Protein AF-A0A496US44-F1 (afdb_monomer_lite)

Radius of gyration: 21.69 Å; chains: 1; bounding box: 50×46×49 Å

Sequence (94 aa):
MRDIILVTAMLLGTTAAAANDQAADSLVVDLPDIVVSAKSGAPPATDRTILGPVQIEVRDPGSLADLGLALPSARVATNSRGDSHVMIRGAPER

pLDDT: mean 70.0, std 19.1, range [31.33, 91.38]

Secondary structure (DSSP, 8-state):
------------------------------PPP--------SPPPTT-----HHHHHTT--SSGGGGGGG-TTEEEEE-TTS-EEEEETTEEP-

Foldseek 3Di:
DDDDDPDPDPDDDDDDDDPCPPPPPPPVDPDPDDDDDDDDPDDDDPPDDDQDPVNCVVQ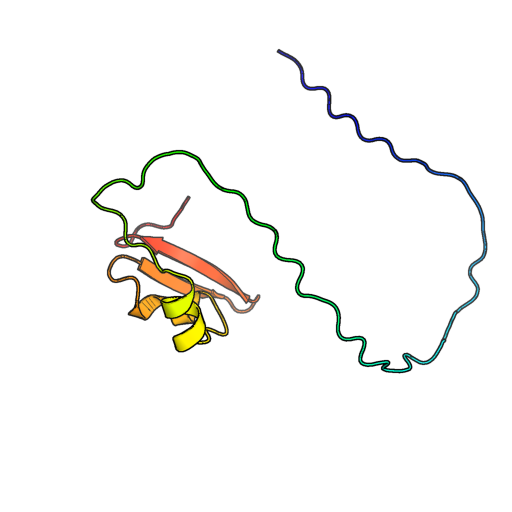VDPAPQSCCVVPVQWHWDADPVRDIWIDGNNHTDD

Structure (mmCIF, N/CA/C/O backbone):
data_AF-A0A496US44-F1
#
_entry.id   AF-A0A496US44-F1
#
loop_
_atom_site.group_PDB
_atom_site.id
_atom_site.type_symbol
_atom_site.label_atom_id
_atom_site.label_alt_id
_atom_site.label_comp_id
_atom_site.label_asym_id
_atom_site.label_entity_id
_atom_site.label_seq_id
_atom_site.pdbx_PDB_ins_code
_atom_site.Cartn_x
_atom_site.Cartn_y
_atom_site.Cartn_z
_atom_site.occupancy
_atom_site.B_iso_or_equiv
_atom_site.auth_seq_id
_atom_site.auth_comp_id
_atom_site.auth_asym_id
_atom_site.auth_atom_id
_atom_site.pdbx_PDB_model_num
ATOM 1 N N . MET A 1 1 ? 8.969 11.894 -34.628 1.00 37.16 1 MET A N 1
ATOM 2 C CA . MET A 1 1 ? 10.245 12.387 -35.185 1.00 37.16 1 MET A CA 1
ATOM 3 C C . MET A 1 1 ? 10.613 13.635 -34.391 1.00 37.16 1 MET A C 1
ATOM 5 O O . MET A 1 1 ? 9.946 14.640 -34.569 1.00 37.16 1 MET A O 1
ATOM 9 N N . ARG A 1 2 ? 11.628 13.512 -33.521 1.00 35.25 2 ARG A N 1
ATOM 10 C CA . ARG A 1 2 ? 12.366 14.559 -32.783 1.00 35.25 2 ARG A CA 1
ATOM 11 C C . ARG A 1 2 ? 11.709 15.243 -31.570 1.00 35.25 2 ARG A C 1
ATOM 13 O O . ARG A 1 2 ? 10.790 16.043 -31.694 1.00 35.25 2 ARG A O 1
ATOM 20 N N . ASP A 1 3 ? 12.310 14.926 -30.426 1.00 37.59 3 ASP A N 1
ATOM 21 C CA . ASP A 1 3 ? 12.325 15.618 -29.137 1.00 37.59 3 ASP A CA 1
ATOM 22 C C . ASP A 1 3 ? 12.807 17.067 -29.249 1.00 37.59 3 ASP A C 1
ATOM 24 O O . ASP A 1 3 ? 13.749 17.314 -30.002 1.00 37.59 3 ASP A O 1
ATOM 28 N N . ILE A 1 4 ? 12.270 17.977 -28.421 1.00 39.69 4 ILE A N 1
ATOM 29 C CA . ILE A 1 4 ? 13.017 19.136 -27.897 1.00 39.69 4 ILE A CA 1
ATOM 30 C C . ILE A 1 4 ? 12.571 19.394 -26.448 1.00 39.69 4 ILE A C 1
ATOM 32 O O . ILE A 1 4 ? 11.512 19.957 -26.183 1.00 39.69 4 ILE A O 1
ATOM 36 N N . ILE A 1 5 ? 13.414 18.956 -25.515 1.00 41.59 5 ILE A N 1
ATOM 37 C CA . ILE A 1 5 ? 13.407 19.311 -24.096 1.00 41.59 5 ILE A CA 1
ATOM 38 C C . ILE A 1 5 ? 14.006 20.719 -23.982 1.00 41.59 5 ILE A C 1
ATOM 40 O O . ILE A 1 5 ? 15.154 20.928 -24.372 1.00 41.59 5 ILE A O 1
ATOM 44 N N . LEU A 1 6 ? 13.261 21.681 -23.436 1.00 31.33 6 LEU A N 1
ATOM 45 C CA . LEU A 1 6 ? 13.785 23.013 -23.122 1.00 31.33 6 LEU A CA 1
ATOM 46 C C . LEU A 1 6 ? 14.227 23.036 -21.652 1.00 31.33 6 LEU A C 1
ATOM 48 O O . LEU A 1 6 ? 13.496 23.439 -20.754 1.00 31.33 6 LEU A O 1
ATOM 52 N N . VAL A 1 7 ? 15.440 22.527 -21.422 1.00 38.16 7 VAL A N 1
ATOM 53 C CA . VAL A 1 7 ? 16.197 22.722 -20.179 1.00 38.16 7 VAL A CA 1
ATOM 54 C C . VAL A 1 7 ? 16.859 24.093 -20.270 1.00 38.16 7 VAL A C 1
ATOM 56 O O . VAL A 1 7 ? 17.886 24.256 -20.925 1.00 38.16 7 VAL A O 1
ATOM 59 N N . THR A 1 8 ? 16.276 25.095 -19.619 1.00 40.00 8 THR A N 1
ATOM 60 C CA . THR A 1 8 ? 16.969 26.363 -19.369 1.00 40.00 8 THR A CA 1
ATOM 61 C C . THR A 1 8 ? 17.719 26.242 -18.050 1.00 40.00 8 THR A C 1
ATOM 63 O O . THR A 1 8 ? 17.193 26.523 -16.977 1.00 40.00 8 THR A O 1
ATOM 66 N N . ALA A 1 9 ? 18.968 25.788 -18.149 1.00 42.22 9 ALA A N 1
ATOM 67 C CA . ALA A 1 9 ? 19.966 25.941 -17.103 1.00 42.22 9 ALA A CA 1
ATOM 68 C C . ALA A 1 9 ? 20.492 27.382 -17.152 1.00 42.22 9 ALA A C 1
ATOM 70 O O . ALA A 1 9 ? 21.188 27.762 -18.094 1.00 42.22 9 ALA A O 1
ATOM 71 N N . MET A 1 10 ? 20.151 28.195 -16.151 1.00 38.66 10 MET A N 1
ATOM 72 C CA . MET A 1 10 ? 20.797 29.488 -15.938 1.00 38.66 10 MET A CA 1
ATOM 73 C C . MET A 1 10 ? 21.967 29.267 -14.975 1.00 38.66 10 MET A C 1
ATOM 75 O O . MET A 1 10 ? 21.797 29.166 -13.765 1.00 38.66 10 MET A O 1
ATOM 79 N N . LEU A 1 11 ? 23.153 29.104 -15.560 1.00 43.12 11 LEU A N 1
ATOM 80 C CA . LEU A 1 11 ? 24.432 28.944 -14.880 1.00 43.12 11 LEU A CA 1
ATOM 81 C C . LEU A 1 11 ? 25.189 30.280 -14.947 1.00 43.12 11 LEU A C 1
ATOM 83 O O . LEU A 1 11 ? 25.707 30.611 -16.005 1.00 43.12 11 LEU A O 1
ATOM 87 N N . LEU A 1 12 ? 25.288 31.023 -13.844 1.00 40.91 12 LEU A N 1
ATOM 88 C CA . LEU A 1 12 ? 26.275 32.098 -13.639 1.00 40.91 12 LEU A CA 1
ATOM 89 C C . LEU A 1 12 ? 26.714 32.017 -12.163 1.00 40.91 12 LEU A C 1
ATOM 91 O O . LEU A 1 12 ? 25.879 32.224 -11.293 1.00 40.91 12 LEU A O 1
ATOM 95 N N . GLY A 1 13 ? 27.903 31.467 -11.867 1.00 36.38 13 GLY A N 1
ATOM 96 C CA . GLY A 1 13 ? 29.081 32.214 -11.363 1.00 36.38 13 GLY A CA 1
ATOM 97 C C . GLY A 1 13 ? 28.966 32.504 -9.851 1.00 36.38 13 GLY A C 1
ATOM 98 O O . GLY A 1 13 ? 27.925 32.951 -9.410 1.00 36.38 13 GLY A O 1
ATOM 99 N N . THR A 1 14 ? 29.911 32.277 -8.938 1.00 35.84 14 THR A N 1
ATOM 100 C CA . THR A 1 14 ? 31.378 32.176 -8.946 1.00 35.84 14 THR A CA 1
ATOM 101 C C . THR A 1 14 ? 31.826 31.634 -7.572 1.00 35.84 14 THR A C 1
ATOM 103 O O . THR A 1 14 ? 31.165 31.868 -6.568 1.00 35.84 14 THR A O 1
ATOM 106 N N . THR A 1 15 ? 32.956 30.923 -7.561 1.00 48.16 15 THR A N 1
ATOM 107 C CA . THR A 1 15 ? 33.903 30.618 -6.460 1.00 48.16 15 THR A CA 1
ATOM 108 C C . THR A 1 15 ? 33.607 31.091 -5.023 1.00 48.16 15 THR A C 1
ATOM 110 O O . THR A 1 15 ? 33.626 32.289 -4.760 1.00 48.16 15 THR A O 1
ATOM 113 N N . ALA A 1 16 ? 33.572 30.146 -4.075 1.00 35.47 16 ALA A N 1
ATOM 114 C CA . ALA A 1 16 ? 34.519 30.038 -2.950 1.00 35.47 16 ALA A CA 1
ATOM 115 C C . ALA A 1 16 ? 34.138 28.836 -2.067 1.00 35.47 16 ALA A C 1
ATOM 117 O O . ALA A 1 16 ? 33.059 28.794 -1.484 1.00 35.47 16 ALA A O 1
ATOM 118 N N . ALA A 1 17 ? 35.040 27.860 -1.953 1.00 44.56 17 ALA A N 1
ATOM 119 C CA . ALA A 1 17 ? 34.991 26.884 -0.876 1.00 44.56 17 ALA A CA 1
ATOM 120 C C . ALA A 1 17 ? 35.381 27.600 0.424 1.00 44.56 17 ALA A C 1
ATOM 122 O O . ALA A 1 17 ? 36.559 27.836 0.680 1.00 44.56 17 ALA A O 1
ATOM 123 N N . ALA A 1 18 ? 34.389 27.964 1.227 1.00 38.34 18 ALA A N 1
ATOM 124 C CA . ALA A 1 18 ? 34.565 28.206 2.647 1.00 38.34 18 ALA A CA 1
ATOM 125 C C . ALA A 1 18 ? 33.674 27.190 3.354 1.00 38.34 18 ALA A C 1
ATOM 127 O O . ALA A 1 18 ? 32.467 27.148 3.121 1.00 38.34 18 ALA A O 1
ATOM 128 N N . ALA A 1 19 ? 34.304 26.310 4.129 1.00 47.53 19 ALA A N 1
ATOM 129 C CA . ALA A 1 19 ? 33.635 25.336 4.968 1.00 47.53 19 ALA A CA 1
ATOM 130 C C . ALA A 1 19 ? 32.643 26.068 5.873 1.00 47.53 19 ALA A C 1
ATOM 132 O O . ALA A 1 19 ? 33.037 26.725 6.835 1.00 47.53 19 ALA A O 1
ATOM 133 N N . ASN A 1 20 ? 31.363 25.976 5.530 1.00 44.09 20 ASN A N 1
ATOM 134 C CA . ASN A 1 20 ? 30.298 26.450 6.382 1.00 44.09 20 ASN A CA 1
ATOM 135 C C . ASN A 1 20 ? 29.932 25.289 7.301 1.00 44.09 20 ASN A C 1
ATOM 137 O O . ASN A 1 20 ? 28.963 24.570 7.069 1.00 44.09 20 ASN A O 1
ATOM 141 N N . ASP A 1 21 ? 30.761 25.085 8.324 1.00 46.22 21 ASP A N 1
ATOM 142 C CA . ASP A 1 21 ? 30.402 24.316 9.518 1.00 46.22 21 ASP A CA 1
ATOM 143 C C . ASP A 1 21 ? 29.412 25.159 10.335 1.00 46.22 21 ASP A C 1
ATOM 145 O O . ASP A 1 21 ? 29.670 25.631 11.441 1.00 46.22 21 ASP A O 1
ATOM 149 N N . GLN A 1 22 ? 28.298 25.486 9.685 1.00 51.53 22 GLN A N 1
ATOM 150 C CA . GLN A 1 22 ? 27.222 26.249 10.266 1.00 51.53 22 GLN A CA 1
ATOM 151 C C . GLN A 1 22 ? 26.341 25.202 10.915 1.00 51.53 22 GLN A C 1
ATOM 153 O O . GLN A 1 22 ? 25.647 24.457 10.221 1.00 51.53 22 GLN A O 1
ATOM 158 N N . ALA A 1 23 ? 26.482 25.097 12.238 1.00 52.66 23 ALA A N 1
ATOM 159 C CA . ALA A 1 23 ? 25.659 24.269 13.100 1.00 52.66 23 ALA A CA 1
ATOM 160 C C . ALA A 1 23 ? 24.238 24.220 12.534 1.00 52.66 23 ALA A C 1
ATOM 162 O O . ALA A 1 23 ? 23.635 25.271 12.298 1.00 52.66 23 ALA A O 1
ATOM 163 N N . ALA A 1 24 ? 23.752 23.009 12.253 1.00 49.69 24 ALA A N 1
ATOM 164 C CA . ALA A 1 24 ? 22.369 22.771 11.884 1.00 49.69 24 ALA A CA 1
ATOM 165 C C . ALA A 1 24 ? 21.506 23.160 13.087 1.00 49.69 24 ALA A C 1
ATOM 167 O O . ALA A 1 24 ? 21.133 22.322 13.906 1.00 49.69 24 ALA A O 1
ATOM 168 N N . ASP A 1 25 ? 21.265 24.459 13.235 1.00 51.62 25 ASP A N 1
ATOM 169 C CA . ASP A 1 25 ? 20.278 24.996 14.144 1.00 51.62 25 ASP A CA 1
ATOM 170 C C . ASP A 1 25 ? 18.958 24.438 13.623 1.00 51.62 25 ASP A C 1
ATOM 172 O O . ASP A 1 25 ? 18.488 24.804 12.542 1.00 51.62 25 ASP A O 1
ATOM 176 N N . SER A 1 26 ? 18.442 23.430 14.327 1.00 54.50 26 SER A N 1
ATOM 177 C CA . SER A 1 26 ? 17.210 22.729 13.985 1.00 54.50 26 SER A CA 1
ATOM 178 C C . SER A 1 26 ? 16.034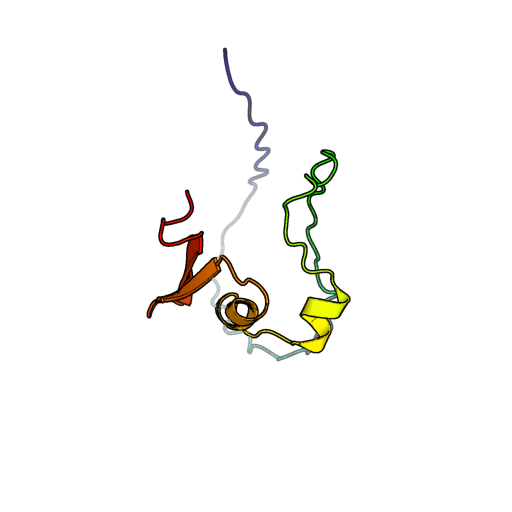 23.670 14.223 1.00 54.50 26 SER A C 1
ATOM 180 O O . SER A 1 26 ? 15.268 23.523 15.173 1.00 54.50 26 SER A O 1
ATOM 182 N N . LEU A 1 27 ? 15.892 24.663 13.353 1.00 57.03 27 LEU A N 1
ATOM 183 C CA . LEU A 1 27 ? 14.662 25.403 13.188 1.00 57.03 27 LEU A CA 1
ATOM 184 C C . LEU A 1 27 ? 13.646 24.396 12.655 1.00 57.03 27 LEU A C 1
ATOM 186 O O . LEU A 1 27 ? 13.718 23.967 11.504 1.00 57.03 27 LEU A O 1
ATOM 190 N N . VAL A 1 28 ? 12.730 23.977 13.529 1.00 61.03 28 VAL A N 1
ATOM 191 C CA . VAL A 1 28 ? 11.525 23.247 13.137 1.00 61.03 28 VAL A CA 1
ATOM 192 C C . VAL A 1 28 ? 10.687 24.229 12.326 1.00 61.03 28 VAL A C 1
ATOM 194 O O . VAL A 1 28 ? 9.867 24.972 12.859 1.00 61.03 28 VAL A O 1
ATOM 197 N N . VAL A 1 29 ? 10.993 24.320 11.037 1.00 64.62 29 VAL A N 1
ATOM 198 C CA . VAL A 1 29 ? 10.170 25.034 10.074 1.00 64.62 29 VAL A CA 1
ATOM 199 C C . VAL A 1 29 ? 9.053 24.075 9.706 1.00 64.62 29 VAL A C 1
ATOM 201 O O . VAL A 1 29 ? 9.315 22.996 9.177 1.00 64.62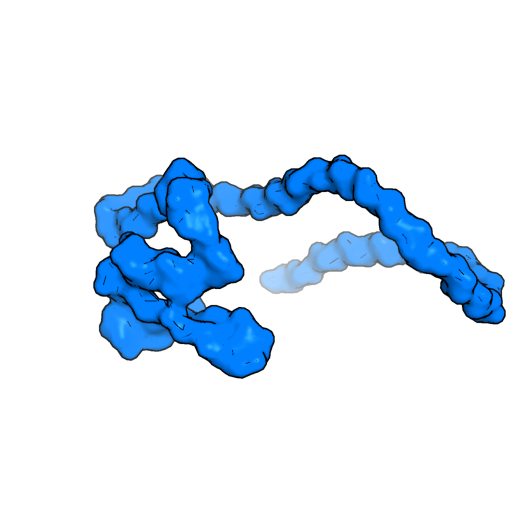 29 VAL A O 1
ATOM 204 N N . ASP A 1 30 ? 7.821 24.462 10.020 1.00 69.00 30 ASP A N 1
ATOM 205 C CA . ASP A 1 30 ? 6.624 23.765 9.562 1.00 69.00 30 ASP A CA 1
ATOM 206 C C . ASP A 1 30 ? 6.512 24.000 8.048 1.00 69.00 30 ASP A C 1
ATOM 208 O O . ASP A 1 30 ? 5.979 25.013 7.584 1.00 69.00 30 ASP A O 1
ATOM 212 N N . LEU A 1 31 ? 7.180 23.146 7.264 1.00 69.25 31 LEU A N 1
ATOM 213 C CA . LEU A 1 31 ? 7.061 23.176 5.814 1.00 69.25 31 LEU A CA 1
ATOM 214 C C . LEU A 1 31 ? 5.681 22.625 5.459 1.00 69.25 31 LEU A C 1
ATOM 216 O O . LEU A 1 31 ? 5.347 21.527 5.898 1.00 69.25 31 LEU A O 1
ATOM 220 N N . PRO A 1 32 ? 4.896 23.330 4.630 1.00 73.06 32 PRO A N 1
ATOM 221 C CA . PRO A 1 32 ? 3.665 22.755 4.126 1.00 73.06 32 PRO A CA 1
ATOM 222 C C . PRO A 1 32 ? 3.994 21.512 3.293 1.00 73.06 32 PRO A C 1
ATOM 224 O O . PRO A 1 32 ? 4.918 21.539 2.473 1.00 73.06 32 PRO A O 1
ATOM 227 N N . ASP A 1 33 ? 3.214 20.447 3.471 1.00 76.56 33 ASP A N 1
ATOM 228 C CA . ASP A 1 33 ? 3.337 19.235 2.668 1.00 76.56 33 ASP A CA 1
ATOM 229 C C . ASP A 1 33 ? 3.209 19.572 1.177 1.00 76.56 33 ASP A C 1
ATOM 231 O O . ASP A 1 33 ? 2.172 20.040 0.692 1.00 76.56 33 ASP A O 1
ATOM 235 N N . ILE A 1 34 ? 4.281 19.332 0.420 1.00 74.94 34 ILE A N 1
ATOM 236 C CA . ILE A 1 34 ? 4.269 19.505 -1.032 1.00 74.94 34 ILE A CA 1
ATOM 237 C C . ILE A 1 34 ? 3.667 18.240 -1.648 1.00 74.94 34 ILE A C 1
ATOM 239 O O . ILE A 1 34 ? 4.361 17.261 -1.919 1.00 74.94 34 ILE A O 1
ATOM 243 N N . VAL A 1 35 ? 2.355 18.265 -1.894 1.00 72.81 35 VAL A N 1
ATOM 244 C CA . VAL A 1 35 ? 1.640 17.173 -2.571 1.00 72.81 35 VAL A CA 1
ATOM 245 C C . VAL A 1 35 ? 1.671 17.384 -4.085 1.00 72.81 35 VAL A C 1
ATOM 247 O O . VAL A 1 35 ? 0.977 18.244 -4.629 1.00 72.81 35 VAL A O 1
ATOM 250 N N . VAL A 1 36 ? 2.443 16.562 -4.796 1.00 76.38 36 VAL A N 1
ATOM 251 C CA . VAL A 1 36 ? 2.423 16.517 -6.266 1.00 76.38 36 VAL A CA 1
ATOM 252 C C . VAL A 1 36 ? 1.390 15.482 -6.711 1.00 76.38 36 VAL A C 1
ATOM 254 O O . VAL A 1 36 ? 1.568 14.289 -6.483 1.00 76.38 36 VAL A O 1
ATOM 257 N N . SER A 1 37 ? 0.307 15.923 -7.359 1.00 69.50 37 SER A N 1
ATOM 258 C CA . SER A 1 37 ? -0.721 15.024 -7.902 1.00 69.50 37 SER A CA 1
ATOM 259 C C . SER A 1 37 ? -0.805 15.121 -9.424 1.00 69.50 37 SER A C 1
ATOM 261 O O . SER A 1 37 ? -0.882 16.204 -10.000 1.00 69.50 37 SER A O 1
ATOM 263 N N . ALA A 1 38 ? -0.812 13.967 -10.090 1.00 68.81 38 ALA A N 1
ATOM 264 C CA . ALA A 1 38 ? -1.118 13.854 -11.510 1.00 68.81 38 ALA A CA 1
ATOM 265 C C . ALA A 1 38 ? -2.438 13.092 -11.655 1.00 68.81 38 ALA A C 1
ATOM 267 O O . ALA A 1 38 ? -2.542 11.927 -11.273 1.00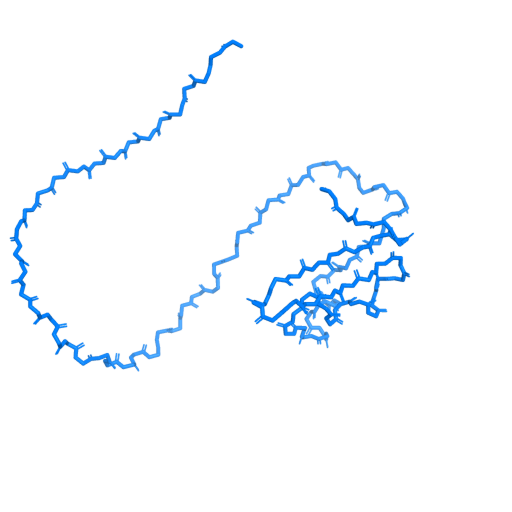 68.81 38 ALA A O 1
ATOM 268 N N . LYS A 1 39 ? -3.470 13.748 -12.194 1.00 64.12 39 LYS A N 1
ATOM 269 C CA . LYS A 1 39 ? -4.765 13.108 -12.443 1.00 64.12 39 LYS A CA 1
ATOM 270 C C . LYS A 1 39 ? -4.819 12.600 -13.880 1.00 64.12 39 LYS A C 1
ATOM 272 O O . LYS A 1 39 ? -4.903 13.391 -14.814 1.00 64.12 39 LYS A O 1
ATOM 277 N N . SER A 1 40 ? -4.821 11.280 -14.059 1.00 62.19 40 SER A N 1
ATOM 278 C CA . SER A 1 40 ? -5.192 10.683 -15.346 1.00 62.19 40 SER A CA 1
ATOM 279 C C . SER A 1 40 ? -6.709 10.798 -15.534 1.00 62.19 40 SER A C 1
ATOM 281 O O . SER A 1 40 ? -7.477 10.407 -14.656 1.00 62.19 40 SER A O 1
ATOM 283 N N . GLY A 1 41 ? -7.148 11.381 -16.653 1.00 65.00 41 GLY A N 1
ATOM 284 C CA . GLY A 1 41 ? -8.557 11.698 -16.931 1.00 65.00 41 GLY A CA 1
ATOM 285 C C . GLY A 1 41 ? -9.430 10.511 -17.352 1.00 65.00 41 GLY A C 1
ATOM 286 O O . GLY A 1 41 ? -10.607 10.705 -17.646 1.00 65.00 41 GLY A O 1
ATOM 287 N N . ALA A 1 42 ? -8.884 9.295 -17.411 1.00 70.44 42 ALA A N 1
ATOM 288 C CA . ALA A 1 42 ? -9.661 8.125 -17.798 1.00 70.44 42 ALA A CA 1
ATOM 289 C C . ALA A 1 42 ? -10.621 7.704 -16.666 1.00 70.44 42 ALA A C 1
ATOM 291 O O . ALA A 1 42 ? -10.188 7.610 -15.512 1.00 70.44 42 ALA A O 1
ATOM 292 N N . PRO A 1 43 ? -11.905 7.422 -16.963 1.00 61.62 43 PRO A N 1
ATOM 293 C CA . PRO A 1 43 ? -12.833 6.904 -15.967 1.00 61.62 43 PRO A CA 1
ATOM 294 C C . PRO A 1 43 ? -12.298 5.591 -15.369 1.00 61.62 43 PRO A C 1
ATOM 296 O O . PRO A 1 43 ? -11.691 4.788 -16.089 1.00 61.62 43 PRO A O 1
ATOM 299 N N . PRO A 1 44 ? -12.479 5.362 -14.054 1.00 64.44 44 PRO A N 1
ATOM 300 C CA . PRO A 1 44 ? -12.007 4.142 -13.422 1.00 64.44 44 PRO A CA 1
ATOM 301 C C . PRO A 1 44 ? -12.730 2.947 -14.045 1.00 64.44 44 PRO A C 1
ATOM 303 O O . PRO A 1 44 ? -13.958 2.903 -14.081 1.00 64.44 44 PRO A O 1
ATOM 306 N N . ALA A 1 45 ? -11.966 1.981 -14.554 1.00 68.81 45 ALA A N 1
ATOM 307 C CA . ALA A 1 45 ? -12.534 0.712 -14.986 1.00 68.81 45 ALA A CA 1
ATOM 308 C C . ALA A 1 45 ? -13.238 0.042 -13.793 1.00 68.81 45 ALA A C 1
ATOM 310 O O . ALA A 1 45 ? -12.708 0.065 -12.680 1.00 68.81 45 ALA A O 1
ATOM 311 N N . THR A 1 46 ? -14.409 -0.549 -14.036 1.00 67.31 46 THR A N 1
ATOM 312 C CA . THR A 1 46 ? -15.304 -1.124 -13.014 1.00 67.31 46 THR A CA 1
ATOM 313 C C . THR A 1 46 ? -14.627 -2.192 -12.145 1.00 67.31 46 THR A C 1
ATOM 315 O O . THR A 1 46 ? -15.018 -2.387 -11.000 1.00 67.31 46 THR A O 1
ATOM 318 N N . ASP A 1 47 ? -13.552 -2.806 -12.644 1.00 77.31 47 ASP A N 1
ATOM 319 C CA . ASP A 1 47 ? -12.840 -3.904 -11.983 1.00 77.31 47 ASP A CA 1
ATOM 320 C C . ASP A 1 47 ? -11.594 -3.454 -11.191 1.00 77.31 47 ASP A C 1
ATOM 322 O O . ASP A 1 47 ? -10.733 -4.273 -10.857 1.00 77.31 47 ASP A O 1
ATOM 326 N N . ARG A 1 48 ? -11.436 -2.149 -10.923 1.00 77.44 48 ARG A N 1
ATOM 327 C CA . ARG A 1 48 ? -10.293 -1.611 -10.166 1.00 77.44 48 ARG A CA 1
ATOM 328 C C . ARG A 1 48 ? -10.604 -1.482 -8.679 1.00 77.44 48 ARG A C 1
ATOM 330 O O . ARG A 1 48 ? -11.596 -0.871 -8.293 1.00 77.44 48 ARG A O 1
ATOM 337 N N . THR A 1 49 ? -9.679 -1.944 -7.842 1.00 82.75 49 THR A N 1
ATOM 338 C CA . THR A 1 49 ? -9.651 -1.581 -6.421 1.00 82.75 49 THR A CA 1
ATOM 339 C C . THR A 1 49 ? -9.061 -0.182 -6.277 1.00 82.75 49 THR A C 1
ATOM 341 O O . THR A 1 49 ? -7.937 0.060 -6.715 1.00 82.75 49 THR A O 1
ATOM 344 N N . ILE A 1 50 ? -9.810 0.737 -5.666 1.00 84.75 50 ILE A N 1
ATOM 345 C CA . ILE A 1 50 ? -9.364 2.108 -5.393 1.00 84.75 50 ILE A CA 1
ATOM 346 C C . ILE A 1 50 ? -9.284 2.289 -3.882 1.00 84.75 50 ILE A C 1
ATOM 348 O O . ILE A 1 50 ? -10.285 2.110 -3.188 1.00 84.75 50 ILE A O 1
ATOM 352 N N . LEU A 1 51 ? -8.100 2.658 -3.393 1.00 85.44 51 LEU A N 1
ATOM 353 C CA . LEU A 1 51 ? -7.917 3.132 -2.027 1.00 85.44 51 LEU A CA 1
ATOM 354 C C . LEU A 1 51 ? -8.062 4.653 -2.020 1.00 85.44 51 LEU A C 1
ATOM 356 O O . LEU A 1 51 ? -7.281 5.364 -2.649 1.00 85.44 51 LEU A O 1
ATOM 360 N N . GLY A 1 52 ? -9.109 5.137 -1.361 1.00 85.00 52 GLY A N 1
ATOM 361 C CA . GLY A 1 52 ? -9.352 6.561 -1.176 1.00 85.00 52 GLY A CA 1
ATOM 362 C C . GLY A 1 52 ? -8.478 7.161 -0.067 1.00 85.00 52 GLY A C 1
ATOM 363 O O . GLY A 1 52 ? -7.969 6.417 0.771 1.00 85.00 52 GLY A O 1
ATOM 364 N N . PRO A 1 53 ? -8.365 8.499 -0.000 1.00 84.00 53 PRO A N 1
ATOM 365 C CA . PRO A 1 53 ? -7.520 9.194 0.977 1.00 84.00 53 PRO A CA 1
ATOM 366 C C . PRO A 1 53 ? -7.816 8.770 2.419 1.00 84.00 53 PRO A C 1
ATOM 368 O O . PRO A 1 53 ? -6.931 8.300 3.119 1.00 84.00 53 PRO A O 1
ATOM 371 N N . VAL A 1 54 ? -9.096 8.757 2.802 1.00 84.81 54 VAL A N 1
ATOM 372 C CA . VAL A 1 54 ? -9.552 8.346 4.143 1.00 84.81 54 VAL A CA 1
ATOM 373 C C . VAL A 1 54 ? -9.116 6.919 4.498 1.00 84.81 54 VAL A C 1
ATOM 375 O O . VAL A 1 54 ? -8.783 6.616 5.637 1.00 84.81 54 VAL A O 1
ATOM 378 N N . GLN A 1 55 ? -9.113 6.009 3.522 1.00 86.25 55 GLN A N 1
ATOM 379 C CA . GLN A 1 55 ? -8.742 4.609 3.745 1.00 86.25 55 GLN A CA 1
ATOM 380 C C . GLN A 1 55 ? -7.232 4.422 3.920 1.00 86.25 55 GLN A C 1
ATOM 382 O O . GLN A 1 55 ? -6.816 3.393 4.459 1.00 86.25 55 GLN A O 1
ATOM 387 N N . ILE A 1 56 ? -6.439 5.369 3.417 1.00 88.38 56 ILE A N 1
ATOM 388 C CA . ILE A 1 56 ? -4.990 5.431 3.596 1.00 88.38 56 ILE A CA 1
ATOM 389 C C . ILE A 1 56 ? -4.693 6.103 4.939 1.00 88.38 56 ILE A C 1
ATOM 391 O O . ILE A 1 56 ? -4.007 5.505 5.755 1.00 88.38 56 ILE A O 1
ATOM 395 N N . GLU A 1 57 ? -5.297 7.261 5.212 1.00 87.12 57 GLU A N 1
ATOM 396 C CA . GLU A 1 57 ? -5.121 8.027 6.455 1.00 87.12 57 GLU A CA 1
ATOM 397 C C . GLU A 1 57 ? -5.446 7.205 7.706 1.00 87.12 57 GLU A C 1
ATOM 399 O O . GLU A 1 57 ? -4.662 7.170 8.644 1.00 87.12 57 GLU A O 1
ATOM 404 N N . VAL A 1 58 ? -6.566 6.474 7.713 1.00 87.94 58 VAL A N 1
ATOM 405 C CA . VAL A 1 58 ? -6.957 5.638 8.866 1.00 87.94 58 VAL A CA 1
ATOM 406 C C . VAL A 1 58 ? -5.981 4.483 9.106 1.00 87.94 58 VAL A C 1
ATOM 408 O O . VAL A 1 58 ? -5.867 3.996 10.230 1.00 87.94 58 VAL A O 1
ATOM 411 N N . ARG A 1 59 ? -5.311 4.001 8.054 1.00 88.00 59 ARG A N 1
ATOM 412 C CA . ARG A 1 59 ? -4.329 2.916 8.170 1.00 88.00 59 ARG A CA 1
ATOM 413 C C . ARG A 1 59 ? -2.945 3.413 8.554 1.00 88.00 59 ARG A C 1
ATOM 415 O O . ARG A 1 59 ? -2.178 2.599 9.051 1.00 88.00 59 ARG A O 1
ATOM 422 N N . ASP A 1 60 ? -2.655 4.683 8.280 1.00 87.38 60 ASP A N 1
ATOM 423 C CA . ASP A 1 60 ? -1.361 5.328 8.500 1.00 87.38 60 ASP A CA 1
ATOM 424 C C . ASP A 1 60 ? -0.169 4.430 8.090 1.00 87.38 60 ASP A C 1
ATOM 426 O O . ASP A 1 60 ? 0.659 4.049 8.921 1.00 87.38 60 ASP A O 1
ATOM 430 N N . PRO A 1 61 ? -0.124 3.959 6.824 1.00 86.06 61 PRO A N 1
ATOM 431 C CA . PRO A 1 61 ? 0.876 2.988 6.401 1.00 86.06 61 PRO A CA 1
ATOM 432 C C . PRO A 1 61 ? 2.271 3.625 6.364 1.00 86.06 61 PRO A C 1
ATOM 434 O O . PRO A 1 61 ? 2.500 4.592 5.639 1.00 86.06 61 PRO A O 1
ATOM 437 N N . GLY A 1 62 ? 3.235 3.028 7.069 1.00 86.94 62 GLY A N 1
ATOM 438 C CA . GLY A 1 62 ? 4.641 3.445 7.009 1.00 86.94 62 GLY A CA 1
ATOM 439 C C . GLY A 1 62 ? 5.339 3.051 5.700 1.00 86.94 62 GLY A C 1
ATOM 440 O O . GLY A 1 62 ? 6.401 3.573 5.369 1.00 86.94 62 GLY A O 1
ATOM 441 N N . SER A 1 63 ? 4.757 2.118 4.944 1.00 85.25 63 SER A N 1
ATOM 442 C CA . SER A 1 63 ? 5.262 1.624 3.668 1.00 85.25 63 SER A CA 1
ATOM 443 C C . SER A 1 63 ? 4.139 1.088 2.773 1.00 85.25 63 SER A C 1
ATOM 445 O O . SER A 1 63 ? 3.039 0.766 3.225 1.00 85.25 63 SER A O 1
ATOM 447 N N . LEU A 1 64 ? 4.427 0.894 1.481 1.00 85.75 64 LEU A N 1
ATOM 448 C CA . LEU A 1 64 ? 3.474 0.273 0.552 1.00 85.75 64 LEU A CA 1
ATOM 449 C C . LEU A 1 64 ? 3.103 -1.165 0.968 1.00 85.75 64 LEU A C 1
ATOM 451 O O . LEU A 1 64 ? 2.008 -1.636 0.655 1.00 85.75 64 LEU A O 1
ATOM 455 N N . ALA A 1 65 ? 3.994 -1.863 1.682 1.00 85.62 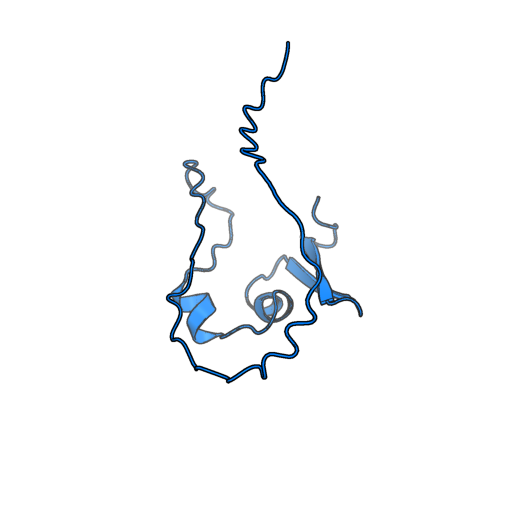65 ALA A N 1
ATOM 456 C CA . ALA A 1 65 ? 3.746 -3.219 2.166 1.00 85.62 65 ALA A CA 1
ATOM 457 C C . ALA A 1 65 ? 2.565 -3.288 3.144 1.00 85.62 65 ALA A C 1
ATOM 459 O O . ALA A 1 65 ? 1.800 -4.256 3.122 1.00 85.62 65 ALA A O 1
ATOM 460 N N . ASP A 1 66 ? 2.348 -2.222 3.912 1.00 86.94 66 ASP A N 1
ATOM 461 C CA . ASP A 1 66 ? 1.284 -2.138 4.915 1.00 86.94 66 ASP A CA 1
ATOM 462 C C . ASP A 1 66 ? -0.112 -2.055 4.274 1.00 86.94 66 ASP A C 1
ATOM 464 O O . ASP A 1 66 ? -1.120 -2.437 4.873 1.00 86.94 66 ASP A O 1
ATOM 468 N N . LEU A 1 67 ? -0.184 -1.647 3.002 1.00 87.50 67 LEU A N 1
ATOM 469 C CA . LEU A 1 67 ? -1.422 -1.639 2.219 1.00 87.50 67 LEU A CA 1
ATOM 470 C C . LEU A 1 67 ? -1.793 -3.015 1.648 1.00 87.50 67 LEU A C 1
ATOM 472 O O . LEU A 1 67 ? -2.896 -3.173 1.122 1.00 87.50 67 LEU A O 1
ATOM 476 N N . GLY A 1 68 ? -0.926 -4.026 1.771 1.00 84.44 68 GLY A N 1
ATOM 477 C CA . GLY A 1 68 ? -1.157 -5.358 1.203 1.00 84.44 68 GLY A CA 1
ATOM 478 C C . GLY A 1 68 ? -2.463 -6.007 1.673 1.00 84.44 68 GLY A C 1
ATOM 479 O O . GLY A 1 68 ? -3.174 -6.614 0.877 1.00 84.44 68 GLY A O 1
ATOM 480 N N . LEU A 1 69 ? -2.850 -5.802 2.938 1.00 81.88 69 LEU A N 1
ATOM 481 C CA . LEU A 1 69 ? -4.111 -6.325 3.487 1.00 81.88 69 LEU A CA 1
ATOM 482 C C . LEU A 1 69 ? -5.358 -5.713 2.832 1.00 81.88 69 LEU A C 1
ATOM 484 O O . LEU A 1 69 ? -6.422 -6.328 2.828 1.00 81.88 69 LEU A O 1
ATOM 488 N N . ALA A 1 70 ? -5.242 -4.504 2.283 1.00 86.81 70 ALA A N 1
ATOM 489 C CA . ALA A 1 70 ? -6.339 -3.804 1.625 1.00 86.81 70 ALA A CA 1
ATOM 490 C C . ALA A 1 70 ? -6.465 -4.163 0.132 1.00 86.81 70 ALA A C 1
ATOM 492 O O . ALA A 1 70 ? -7.451 -3.797 -0.509 1.00 86.81 70 ALA A O 1
ATOM 493 N N . LEU A 1 71 ? -5.479 -4.874 -0.425 1.00 87.88 71 LEU A N 1
ATOM 494 C CA . LEU A 1 71 ? -5.367 -5.179 -1.846 1.00 87.88 71 LEU A CA 1
ATOM 495 C C . LEU A 1 71 ? -5.371 -6.703 -2.060 1.00 87.88 71 LEU A C 1
ATOM 497 O O . LEU A 1 71 ? -4.312 -7.310 -2.190 1.00 87.88 71 LEU A O 1
ATOM 501 N N . PRO A 1 72 ? -6.545 -7.353 -2.165 1.00 81.94 72 PRO A N 1
ATOM 502 C CA . PRO A 1 72 ? -6.652 -8.818 -2.127 1.00 81.94 72 PRO A CA 1
ATOM 503 C C . PRO A 1 72 ? -5.927 -9.531 -3.278 1.00 81.94 72 PRO A C 1
ATOM 505 O O . PRO A 1 72 ? -5.545 -10.694 -3.162 1.00 81.94 72 PRO A O 1
ATOM 508 N N . SER A 1 73 ? -5.739 -8.847 -4.406 1.00 86.75 73 SER A N 1
ATOM 509 C CA . SER A 1 73 ? -5.018 -9.369 -5.566 1.00 86.75 73 SER A CA 1
ATOM 510 C C . SER A 1 73 ? -3.546 -8.967 -5.613 1.00 86.75 73 SER A C 1
ATOM 512 O O . SER A 1 73 ? -2.855 -9.413 -6.529 1.00 86.75 73 SER A O 1
ATOM 514 N N . ALA A 1 74 ? -3.074 -8.124 -4.692 1.00 89.31 74 ALA A N 1
ATOM 515 C CA . ALA A 1 74 ? -1.704 -7.637 -4.670 1.00 89.31 74 ALA A CA 1
ATOM 516 C C . ALA A 1 74 ? -0.927 -8.238 -3.497 1.00 89.31 74 ALA A C 1
ATOM 518 O O . ALA A 1 74 ? -1.440 -8.417 -2.396 1.00 89.31 74 ALA A O 1
ATOM 519 N N . ARG A 1 75 ? 0.344 -8.534 -3.737 1.00 88.81 75 ARG A N 1
ATOM 520 C CA . ARG A 1 75 ? 1.332 -8.787 -2.693 1.00 88.81 75 ARG A CA 1
ATOM 521 C C . ARG A 1 75 ? 2.423 -7.752 -2.843 1.00 88.81 75 ARG A C 1
ATOM 523 O O . ARG A 1 75 ? 2.843 -7.474 -3.962 1.00 88.81 75 ARG A O 1
ATOM 530 N N . VAL A 1 76 ? 2.871 -7.202 -1.728 1.00 89.88 76 VAL A N 1
ATOM 531 C CA . VAL A 1 76 ? 3.939 -6.211 -1.705 1.00 89.88 76 VAL A CA 1
ATOM 532 C C . VAL A 1 76 ? 5.007 -6.716 -0.751 1.00 89.88 76 VAL A C 1
ATOM 534 O O . VAL A 1 76 ? 4.696 -7.124 0.367 1.00 89.88 76 VAL A O 1
ATOM 537 N N . ALA A 1 77 ? 6.250 -6.743 -1.214 1.00 87.12 77 ALA A N 1
ATOM 538 C CA . ALA A 1 77 ? 7.404 -7.105 -0.406 1.00 87.12 77 ALA A CA 1
ATOM 539 C C . ALA A 1 77 ? 8.429 -5.977 -0.458 1.00 87.12 77 ALA A C 1
ATOM 541 O O . ALA A 1 77 ? 8.690 -5.431 -1.527 1.00 87.12 77 ALA A O 1
ATOM 542 N N . THR A 1 78 ? 9.036 -5.662 0.679 1.00 88.50 78 THR A N 1
ATOM 543 C CA . THR A 1 78 ? 10.097 -4.655 0.758 1.00 88.50 78 THR A CA 1
ATOM 544 C C . THR A 1 78 ? 11.439 -5.361 0.876 1.00 88.50 78 THR A C 1
ATOM 546 O O . THR A 1 78 ? 11.593 -6.277 1.686 1.00 88.50 78 THR A O 1
ATOM 549 N N . ASN A 1 79 ? 12.410 -4.983 0.047 1.00 87.25 79 ASN A N 1
ATOM 550 C CA . ASN A 1 79 ? 13.759 -5.537 0.144 1.00 87.25 79 ASN A CA 1
ATOM 551 C C . ASN A 1 79 ? 14.580 -4.821 1.239 1.00 87.25 79 ASN A C 1
ATOM 553 O O . ASN A 1 79 ? 14.149 -3.831 1.827 1.00 87.25 79 ASN A O 1
ATOM 557 N N . SER A 1 80 ? 15.805 -5.287 1.491 1.00 87.75 80 SER A N 1
ATOM 558 C CA . SER A 1 80 ? 16.704 -4.674 2.482 1.00 87.75 80 SER A CA 1
ATOM 559 C C . SER A 1 80 ? 17.164 -3.249 2.142 1.00 87.75 80 SER A C 1
ATOM 561 O O . SER A 1 80 ? 17.744 -2.587 2.996 1.00 87.75 80 SER A O 1
ATOM 563 N N . ARG A 1 81 ? 16.928 -2.775 0.912 1.00 88.69 81 ARG A N 1
ATOM 564 C CA . ARG A 1 81 ? 17.216 -1.402 0.469 1.00 88.69 81 ARG A CA 1
ATOM 565 C C . ARG A 1 81 ? 16.022 -0.461 0.645 1.00 88.69 81 ARG A C 1
ATOM 567 O O . ARG A 1 81 ? 16.169 0.729 0.403 1.00 88.69 81 ARG A O 1
ATOM 574 N N . GLY A 1 82 ? 14.867 -0.981 1.062 1.00 85.31 82 GLY A N 1
ATOM 575 C CA . GLY A 1 82 ? 13.628 -0.214 1.180 1.00 85.31 82 GLY A CA 1
ATOM 576 C C . GLY A 1 82 ? 12.791 -0.163 -0.102 1.00 85.31 82 GLY A C 1
ATOM 577 O O . GLY A 1 82 ? 11.737 0.466 -0.101 1.00 85.31 82 GLY A O 1
ATOM 578 N N . ASP A 1 83 ? 13.198 -0.843 -1.181 1.00 87.19 83 ASP A N 1
ATOM 579 C CA . ASP A 1 83 ? 12.412 -0.863 -2.418 1.00 87.19 83 ASP A CA 1
ATOM 580 C C . ASP A 1 83 ? 11.194 -1.776 -2.257 1.00 87.19 83 ASP A C 1
ATOM 582 O O . ASP A 1 83 ? 11.320 -2.918 -1.801 1.00 87.19 83 ASP A O 1
ATOM 586 N N . SER A 1 84 ? 10.030 -1.298 -2.699 1.00 87.06 84 SER A N 1
ATOM 587 C CA . SER A 1 84 ? 8.789 -2.077 -2.727 1.00 87.06 84 SER A CA 1
ATOM 588 C C . SER A 1 84 ? 8.640 -2.833 -4.049 1.00 87.06 84 SER A C 1
ATOM 590 O O . SER A 1 84 ? 8.690 -2.241 -5.123 1.00 87.06 84 SER A O 1
ATOM 592 N N . HIS A 1 85 ? 8.413 -4.142 -3.963 1.00 89.19 85 HIS A N 1
ATOM 593 C CA . HIS A 1 85 ? 8.165 -5.043 -5.088 1.00 89.19 85 HIS A CA 1
ATOM 594 C C . HIS A 1 85 ? 6.707 -5.477 -5.064 1.00 89.19 85 HIS A C 1
ATOM 596 O O . HIS A 1 85 ? 6.275 -6.156 -4.129 1.00 89.19 85 HIS A O 1
ATOM 602 N N . VAL A 1 86 ? 5.950 -5.085 -6.088 1.00 90.38 86 VAL A N 1
ATOM 603 C CA . VAL A 1 86 ? 4.523 -5.394 -6.207 1.00 90.38 86 VAL A CA 1
ATOM 604 C C . VAL A 1 86 ? 4.325 -6.595 -7.127 1.00 90.38 86 VAL A C 1
ATOM 606 O O . VAL A 1 86 ? 4.864 -6.666 -8.230 1.00 90.38 86 VAL A O 1
ATOM 609 N N . MET A 1 87 ? 3.512 -7.548 -6.680 1.00 91.38 87 MET A N 1
ATOM 610 C CA . MET A 1 87 ? 3.035 -8.664 -7.488 1.00 91.38 87 MET A CA 1
ATOM 611 C C . MET A 1 87 ? 1.513 -8.640 -7.545 1.00 91.38 87 MET A C 1
ATOM 613 O O . MET A 1 87 ? 0.853 -8.633 -6.508 1.00 91.38 87 MET A O 1
ATOM 617 N N . ILE A 1 88 ? 0.944 -8.708 -8.744 1.00 89.69 88 ILE A N 1
ATOM 618 C CA . ILE A 1 88 ? -0.499 -8.804 -8.961 1.00 89.69 88 ILE A CA 1
ATOM 619 C C . ILE A 1 88 ? -0.829 -10.233 -9.381 1.00 89.69 88 ILE A C 1
ATOM 621 O O . ILE A 1 88 ? -0.353 -10.720 -10.404 1.00 89.69 88 ILE A O 1
ATOM 625 N N . ARG A 1 89 ? -1.640 -10.933 -8.578 1.00 88.25 89 ARG A N 1
ATOM 626 C CA . ARG A 1 89 ? -2.071 -12.323 -8.834 1.00 88.25 89 ARG A CA 1
ATOM 627 C C . ARG A 1 89 ? -0.896 -13.280 -9.106 1.00 88.25 89 ARG A C 1
ATOM 629 O O . ARG A 1 89 ? -0.997 -14.179 -9.932 1.00 88.25 89 ARG A O 1
ATOM 636 N N . GLY A 1 90 ? 0.224 -13.078 -8.408 1.00 86.31 90 GLY A N 1
ATOM 637 C CA . GLY A 1 90 ? 1.428 -13.909 -8.527 1.00 86.31 90 GLY A CA 1
ATOM 638 C C . GLY A 1 90 ? 2.372 -13.536 -9.675 1.00 86.31 90 GLY A C 1
ATOM 639 O O . GLY A 1 90 ? 3.437 -14.138 -9.778 1.00 86.31 90 GLY A O 1
ATOM 640 N N . ALA A 1 91 ? 2.035 -12.537 -10.495 1.00 87.69 91 ALA A N 1
ATOM 641 C CA . ALA A 1 91 ? 2.925 -11.992 -11.516 1.00 87.69 91 ALA A CA 1
ATOM 642 C C . ALA A 1 91 ? 3.559 -10.675 -11.035 1.00 87.69 91 ALA A C 1
ATOM 644 O O . ALA A 1 91 ? 2.854 -9.869 -10.425 1.00 87.69 91 ALA A O 1
ATOM 645 N N . PRO A 1 92 ? 4.857 -10.432 -11.291 1.00 85.50 92 PRO A N 1
ATOM 646 C CA . PRO A 1 92 ? 5.469 -9.139 -11.004 1.00 85.50 92 PRO A CA 1
ATOM 647 C C . PRO A 1 92 ? 4.807 -8.039 -11.837 1.00 85.50 92 PRO A C 1
ATOM 649 O O . PRO A 1 92 ? 4.472 -8.247 -13.008 1.00 85.50 92 PRO A O 1
ATOM 652 N N . GLU A 1 93 ? 4.602 -6.885 -11.213 1.00 79.00 93 GLU A N 1
ATOM 653 C CA . GLU A 1 93 ? 4.149 -5.679 -11.900 1.00 79.00 93 GLU A CA 1
ATOM 654 C C . GLU A 1 93 ? 5.261 -5.144 -12.832 1.00 79.00 93 GLU A C 1
ATOM 656 O O . GLU A 1 93 ? 6.442 -5.437 -12.622 1.00 79.00 93 GLU A O 1
ATOM 661 N N . ARG A 1 94 ? 4.877 -4.489 -13.937 1.00 66.62 94 ARG A N 1
ATOM 662 C CA . ARG A 1 94 ? 5.771 -4.044 -15.020 1.00 66.62 94 ARG A CA 1
ATOM 663 C C 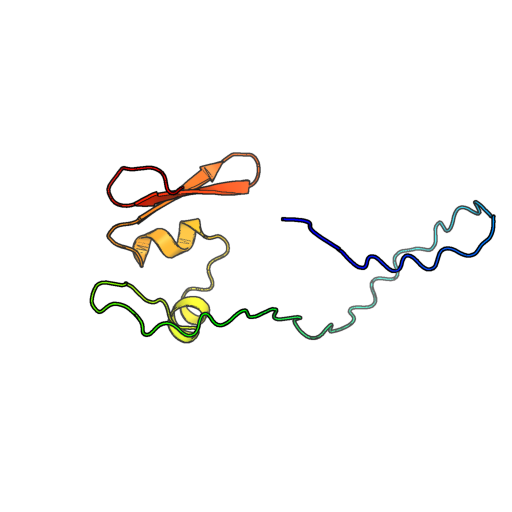. ARG A 1 94 ? 5.717 -2.541 -15.193 1.00 66.62 94 ARG A C 1
ATOM 665 O O . ARG A 1 94 ? 4.578 -2.031 -15.247 1.00 66.62 94 ARG A O 1
#